Protein AF-A0A960T2I4-F1 (afdb_monomer_lite)

Sequence (96 aa):
MSDYQHKLTRTSMALDAWTLQAMKALSERLGTSKAEVIRRAVREMKERSDREDAAPKPLEALDWLQNGGGLVAEEAAEYRAAMTAERNAKKYWWES

Secondary structure (DSSP, 8-state):
-----PPP--------HHHHHHHHHHHHHHTS-HHHHHHHHHHHHHHHHHHHHHSPPHHHHHHHIIIIISPPHHHHHHHHHHHHHHHHHHHSTT--

Radius of gyration: 23.2 Å; chains: 1; bounding box: 59×30×50 Å

Structure (mmCIF, N/CA/C/O backbone):
data_AF-A0A960T2I4-F1
#
_entry.id   AF-A0A960T2I4-F1
#
loop_
_atom_site.group_PDB
_atom_site.id
_atom_site.type_symbol
_atom_site.label_atom_id
_atom_site.label_alt_id
_atom_site.label_comp_id
_atom_site.label_asym_id
_atom_site.label_entity_id
_atom_site.label_seq_id
_atom_site.pdbx_PDB_ins_code
_atom_site.Cartn_x
_atom_site.Cartn_y
_atom_site.Cartn_z
_atom_site.occupancy
_atom_site.B_iso_or_equiv
_atom_site.auth_seq_id
_atom_site.auth_comp_id
_atom_site.auth_asym_id
_atom_site.auth_atom_id
_atom_site.pdbx_PDB_model_num
ATOM 1 N N . MET A 1 1 ? 5.554 19.305 -3.363 1.00 38.16 1 MET A N 1
ATOM 2 C CA . MET A 1 1 ? 4.582 18.369 -2.757 1.00 38.16 1 MET A CA 1
ATOM 3 C C . MET A 1 1 ? 3.283 19.127 -2.611 1.00 38.16 1 MET A C 1
ATOM 5 O O . MET A 1 1 ? 3.285 20.130 -1.917 1.00 38.16 1 MET A O 1
ATOM 9 N N . SER A 1 2 ? 2.239 18.757 -3.354 1.00 43.31 2 SER A N 1
ATOM 10 C CA . SER A 1 2 ? 0.968 19.483 -3.282 1.00 43.31 2 SER A CA 1
ATOM 11 C C . SER A 1 2 ? 0.295 19.185 -1.941 1.00 43.31 2 SER A C 1
ATOM 13 O O . SER A 1 2 ? -0.151 18.057 -1.722 1.00 43.31 2 SER A O 1
ATOM 15 N N . ASP A 1 3 ? 0.269 20.172 -1.043 1.00 46.47 3 ASP A N 1
ATOM 16 C CA . ASP A 1 3 ? -0.475 20.145 0.221 1.00 46.47 3 ASP A CA 1
ATOM 17 C C . ASP A 1 3 ? -1.983 20.209 -0.065 1.00 46.47 3 ASP A C 1
ATOM 19 O O . ASP A 1 3 ? -2.658 21.218 0.137 1.00 46.47 3 ASP A O 1
ATOM 23 N N . TYR A 1 4 ? -2.547 19.104 -0.553 1.00 53.31 4 TYR A N 1
ATOM 24 C CA . TYR A 1 4 ? -3.990 18.903 -0.522 1.00 53.31 4 TYR A CA 1
ATOM 25 C C . TYR A 1 4 ? -4.393 18.578 0.915 1.00 53.31 4 TYR A C 1
ATOM 27 O O . TYR A 1 4 ? -4.450 17.421 1.338 1.00 53.31 4 TYR A O 1
ATOM 35 N N . GLN A 1 5 ? -4.654 19.624 1.697 1.00 60.88 5 GLN A N 1
ATOM 36 C CA . GLN A 1 5 ? -5.170 19.494 3.052 1.00 60.88 5 GLN A CA 1
ATOM 37 C C . GLN A 1 5 ? -6.638 19.047 2.990 1.00 60.88 5 GLN A C 1
ATOM 39 O O . GLN A 1 5 ? -7.575 19.842 3.035 1.00 60.88 5 GLN A O 1
ATOM 44 N N . HIS A 1 6 ? -6.851 17.741 2.829 1.00 72.56 6 HIS A N 1
ATOM 45 C CA . HIS A 1 6 ? -8.186 17.157 2.840 1.00 72.56 6 HIS A CA 1
ATOM 46 C C . HIS A 1 6 ? -8.811 17.309 4.232 1.00 72.56 6 HIS A C 1
ATOM 48 O O . HIS A 1 6 ? -8.240 16.887 5.242 1.00 72.56 6 HIS A O 1
ATOM 54 N N . LYS A 1 7 ? -10.014 17.893 4.292 1.00 87.12 7 LYS A N 1
ATOM 55 C CA . LYS A 1 7 ? -10.779 18.027 5.536 1.00 87.12 7 LYS A CA 1
ATOM 56 C C . LYS A 1 7 ? -11.103 16.641 6.099 1.00 87.12 7 LYS A C 1
ATOM 58 O O . LYS A 1 7 ? -11.781 15.842 5.454 1.00 87.12 7 LYS A O 1
ATOM 63 N N . LEU A 1 8 ? -10.650 16.369 7.323 1.00 85.50 8 LEU A N 1
ATOM 64 C CA . LEU A 1 8 ? -10.967 15.122 8.016 1.00 85.50 8 LEU A CA 1
ATOM 65 C C . LEU A 1 8 ? -12.463 15.077 8.349 1.00 85.50 8 LEU A C 1
ATOM 67 O O . LEU A 1 8 ? -12.978 15.941 9.058 1.00 85.50 8 LEU A O 1
ATOM 71 N N . THR A 1 9 ? -13.147 14.049 7.850 1.00 91.25 9 THR A N 1
ATOM 72 C CA . THR A 1 9 ? -14.551 13.765 8.172 1.00 91.25 9 THR A CA 1
ATOM 73 C C . THR A 1 9 ? -14.609 12.564 9.103 1.00 91.25 9 THR A C 1
ATOM 75 O O . THR A 1 9 ? -13.951 11.550 8.867 1.00 91.25 9 THR A O 1
ATOM 78 N N . ARG A 1 10 ? -15.369 12.684 10.195 1.00 92.19 10 ARG A N 1
ATOM 79 C CA . ARG A 1 10 ? -15.567 11.582 11.136 1.00 92.19 10 ARG A CA 1
ATOM 80 C C . ARG A 1 10 ? -16.539 10.575 10.526 1.00 92.19 10 ARG A C 1
ATOM 82 O O . ARG A 1 10 ? -17.679 10.924 10.245 1.00 92.19 10 ARG A O 1
ATOM 89 N N . THR A 1 11 ? -16.096 9.329 10.404 1.00 92.44 11 THR A N 1
ATOM 90 C CA . THR A 1 11 ? -16.875 8.232 9.819 1.00 92.44 11 THR A CA 1
ATOM 91 C C . THR A 1 11 ? -16.892 7.051 10.783 1.00 92.44 11 THR A C 1
ATOM 93 O O . THR A 1 11 ? -15.856 6.704 11.352 1.00 92.44 11 THR A O 1
ATOM 96 N N . SER A 1 12 ? -18.056 6.433 10.977 1.00 93.56 12 SER A N 1
ATOM 97 C CA . SER A 1 12 ? -18.201 5.162 11.695 1.00 93.56 12 SER A CA 1
ATOM 98 C C . SER A 1 12 ? -18.337 4.009 10.705 1.00 93.56 12 SER A C 1
ATOM 100 O O . SER A 1 12 ? -19.064 4.132 9.723 1.00 93.56 12 SER A O 1
ATOM 102 N N . MET A 1 13 ? -17.674 2.888 10.979 1.00 92.62 13 MET A N 1
ATOM 103 C CA . MET A 1 13 ? -17.736 1.669 10.169 1.00 92.62 13 MET A CA 1
ATOM 104 C C . MET A 1 13 ? -17.729 0.437 11.075 1.00 92.62 13 MET A C 1
ATOM 106 O O . MET A 1 13 ? -17.114 0.461 12.143 1.00 92.62 13 MET A O 1
ATOM 110 N N . ALA A 1 14 ? -18.403 -0.627 10.645 1.00 95.88 14 ALA A N 1
ATOM 111 C CA . ALA A 1 14 ? -18.305 -1.937 11.273 1.00 95.88 14 ALA A CA 1
ATOM 112 C C . ALA A 1 14 ? -17.130 -2.704 10.654 1.00 95.88 14 ALA A C 1
ATOM 114 O O . ALA A 1 14 ? -16.975 -2.711 9.435 1.00 95.88 14 ALA A O 1
ATOM 115 N N . LEU A 1 15 ? -16.308 -3.329 11.495 1.00 95.19 15 LEU A N 1
ATOM 116 C CA . LEU A 1 15 ? -15.160 -4.138 11.092 1.00 95.19 15 LEU A CA 1
ATOM 117 C C . LEU A 1 15 ? -15.244 -5.484 11.801 1.00 95.19 15 LEU A C 1
ATOM 119 O O . LEU A 1 15 ? -15.684 -5.554 12.951 1.00 95.19 15 LEU A O 1
ATOM 123 N N . ASP A 1 16 ? -14.811 -6.541 11.126 1.00 97.81 16 ASP A N 1
ATOM 124 C CA . ASP A 1 16 ? -14.713 -7.858 11.737 1.00 97.81 16 ASP A CA 1
ATOM 125 C C . ASP A 1 16 ? -13.599 -7.901 12.803 1.00 97.81 16 ASP A C 1
ATOM 127 O O . ASP A 1 16 ? -12.698 -7.053 12.865 1.00 97.81 16 ASP A O 1
ATOM 131 N N . ALA A 1 17 ? -13.672 -8.911 13.671 1.00 97.81 17 ALA A N 1
ATOM 132 C CA . ALA A 1 17 ? -12.753 -9.056 14.793 1.00 97.81 17 ALA A CA 1
ATOM 133 C C . ALA A 1 17 ? -11.292 -9.217 14.346 1.00 97.81 17 ALA A C 1
ATOM 135 O O . ALA A 1 17 ? -10.391 -8.696 15.009 1.00 97.81 17 ALA A O 1
ATOM 136 N N . TRP A 1 18 ? -11.053 -9.900 13.224 1.00 98.19 18 TRP A N 1
ATOM 137 C CA . 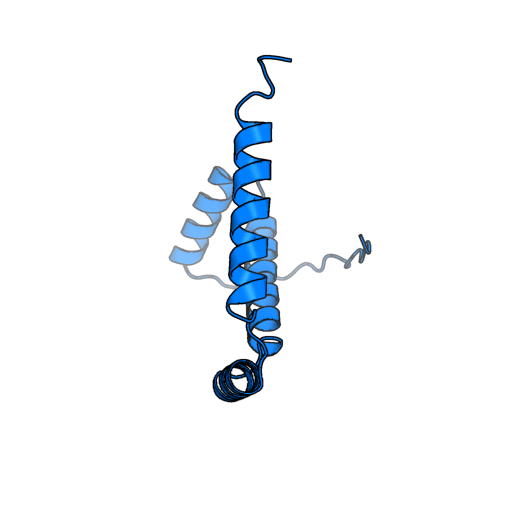TRP A 1 18 ? -9.707 -10.105 12.707 1.00 98.19 18 TRP A CA 1
ATOM 138 C C . TRP A 1 18 ? -9.115 -8.787 12.202 1.00 98.19 18 TRP A C 1
ATOM 140 O O . TRP A 1 18 ? -8.003 -8.429 12.592 1.00 98.19 18 TRP A O 1
ATOM 150 N N . THR A 1 19 ? -9.883 -7.994 11.452 1.00 97.00 19 THR A N 1
ATOM 151 C CA . THR A 1 19 ? -9.447 -6.673 10.978 1.00 97.00 19 THR A CA 1
ATOM 152 C C . THR A 1 19 ? -9.095 -5.745 12.143 1.00 97.00 19 THR A C 1
ATOM 154 O O . THR A 1 19 ? -8.062 -5.070 12.117 1.00 97.00 19 THR A O 1
ATOM 157 N N . LEU A 1 20 ? -9.886 -5.751 13.221 1.00 96.69 20 LEU A N 1
ATOM 158 C CA . LEU A 1 20 ? -9.582 -4.969 14.426 1.00 96.69 20 LEU A CA 1
ATOM 159 C C . LEU A 1 20 ? -8.271 -5.399 15.104 1.00 96.69 20 LEU A C 1
ATOM 161 O O . LEU A 1 20 ? -7.521 -4.538 15.582 1.00 96.69 20 LEU A O 1
ATOM 165 N N . GLN A 1 21 ? -7.982 -6.704 15.144 1.00 97.94 21 GLN A N 1
ATOM 166 C CA . GLN A 1 21 ? -6.729 -7.240 15.686 1.00 97.94 21 GLN A CA 1
ATOM 167 C C . GLN A 1 21 ? -5.531 -6.884 14.800 1.00 97.94 21 GLN A C 1
ATOM 169 O O . GLN A 1 21 ? -4.529 -6.376 15.308 1.00 97.94 21 GLN A O 1
ATOM 174 N N . ALA A 1 22 ? -5.653 -7.060 13.483 1.00 97.81 22 ALA A N 1
ATOM 175 C CA . ALA A 1 22 ? -4.614 -6.700 12.523 1.00 97.81 22 ALA A CA 1
ATOM 176 C C . ALA A 1 22 ? -4.276 -5.203 12.599 1.00 97.81 22 ALA A C 1
ATOM 178 O O . ALA A 1 22 ? -3.107 -4.821 12.683 1.00 97.81 22 ALA A O 1
ATOM 179 N N . MET A 1 23 ? -5.295 -4.339 12.671 1.00 96.94 23 MET A N 1
ATOM 180 C CA . MET A 1 23 ? -5.098 -2.900 12.843 1.00 96.94 23 MET A CA 1
ATOM 181 C C . MET A 1 23 ? -4.401 -2.548 14.157 1.00 96.94 23 MET A C 1
ATOM 183 O O . MET A 1 23 ? -3.590 -1.623 14.178 1.00 96.94 23 MET A O 1
ATOM 187 N N . LYS A 1 24 ? -4.708 -3.254 15.254 1.00 97.62 24 LYS A N 1
ATOM 188 C CA . LYS A 1 24 ? -4.027 -3.058 16.542 1.00 97.62 24 LYS A CA 1
ATOM 189 C C . LYS A 1 24 ? -2.540 -3.409 16.428 1.00 97.62 24 LYS A C 1
ATOM 191 O O . LYS A 1 24 ? -1.711 -2.563 16.745 1.00 97.62 24 LYS A O 1
ATOM 196 N N . ALA A 1 25 ? -2.215 -4.585 15.893 1.00 98.12 25 ALA A N 1
ATOM 197 C CA . ALA A 1 25 ? -0.830 -5.022 15.721 1.00 98.12 25 ALA A CA 1
ATOM 198 C C . ALA A 1 25 ? -0.025 -4.072 14.812 1.00 98.12 25 ALA A C 1
ATOM 200 O O . ALA A 1 25 ? 1.114 -3.720 15.116 1.00 98.12 25 ALA A O 1
ATOM 201 N N . LEU A 1 26 ? -0.621 -3.605 13.709 1.00 97.81 26 LEU A N 1
ATOM 202 C CA . LEU A 1 26 ? 0.019 -2.645 12.804 1.00 97.81 26 LEU A CA 1
ATOM 203 C C . LEU A 1 26 ? 0.207 -1.264 13.446 1.00 97.81 26 LEU A C 1
ATOM 205 O O . LEU A 1 26 ? 1.250 -0.643 13.255 1.00 97.81 26 LEU A O 1
ATOM 209 N N . SER A 1 27 ? -0.784 -0.793 14.205 1.00 98.00 27 SER A N 1
ATOM 210 C CA . SER A 1 27 ? -0.734 0.472 14.948 1.00 98.00 27 SER A CA 1
ATOM 211 C C . SER A 1 27 ? 0.407 0.475 15.970 1.00 98.00 27 SER A C 1
ATOM 213 O O . SER A 1 27 ? 1.190 1.423 15.991 1.00 98.00 27 SER A O 1
ATOM 215 N N . GLU A 1 28 ? 0.547 -0.607 16.740 1.00 98.06 28 GLU A N 1
ATOM 216 C CA . GLU A 1 28 ? 1.628 -0.803 17.715 1.00 98.06 28 GLU A CA 1
ATOM 217 C C . GLU A 1 28 ? 2.995 -0.887 17.030 1.00 98.06 28 GLU A C 1
ATOM 219 O O . GLU A 1 28 ? 3.910 -0.149 17.389 1.00 98.06 28 GLU A O 1
ATOM 224 N N . ARG A 1 29 ? 3.122 -1.712 15.981 1.00 97.56 29 ARG A N 1
ATOM 225 C CA . ARG A 1 29 ? 4.382 -1.887 15.240 1.00 97.56 29 ARG A CA 1
ATOM 226 C C . ARG A 1 29 ? 4.890 -0.594 14.603 1.00 97.56 29 ARG A C 1
ATOM 228 O O . ARG A 1 29 ? 6.094 -0.385 14.523 1.00 97.56 29 ARG A O 1
ATOM 235 N N . LEU A 1 30 ? 3.984 0.240 14.094 1.00 95.38 30 LEU A N 1
ATOM 236 C CA . LEU A 1 30 ? 4.335 1.479 13.396 1.00 95.38 30 LEU A CA 1
ATOM 237 C C . LEU A 1 30 ? 4.377 2.701 14.324 1.00 95.38 30 LEU A C 1
ATOM 239 O O . LEU A 1 30 ? 4.774 3.769 13.867 1.00 95.38 30 LEU A O 1
ATOM 243 N N . GLY A 1 31 ? 3.931 2.581 15.579 1.00 97.06 31 GLY A N 1
ATOM 244 C CA . GLY A 1 31 ? 3.812 3.717 16.497 1.00 97.06 31 GLY A CA 1
ATOM 245 C C . GLY A 1 31 ? 2.816 4.782 16.019 1.00 97.06 31 GLY A C 1
ATOM 246 O O . GLY A 1 31 ? 3.043 5.974 16.202 1.00 97.06 31 GLY A O 1
ATOM 247 N N . THR A 1 32 ? 1.725 4.378 15.358 1.00 96.62 32 THR A N 1
ATOM 248 C CA . THR A 1 32 ? 0.730 5.305 14.779 1.00 96.62 32 THR A CA 1
ATOM 249 C C . THR A 1 32 ? -0.690 4.945 15.200 1.00 96.62 32 THR A C 1
ATOM 251 O O . THR A 1 32 ? -0.936 3.862 15.719 1.00 96.62 32 THR A O 1
ATOM 254 N N . SER A 1 33 ? -1.660 5.834 14.971 1.00 96.19 33 SER A N 1
ATOM 255 C CA . SER A 1 33 ? -3.071 5.544 15.268 1.00 96.19 33 SER A CA 1
ATOM 256 C C . SER A 1 33 ? -3.689 4.521 14.302 1.00 96.19 33 SER A C 1
ATOM 258 O O . SER A 1 33 ? -3.344 4.468 13.124 1.00 96.19 33 SER A O 1
ATOM 260 N N . LYS A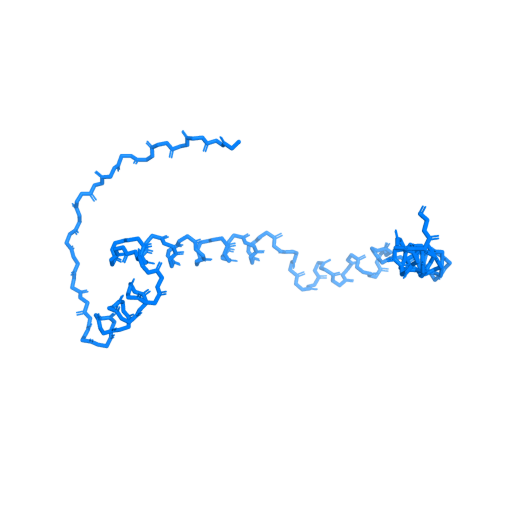 1 34 ? -4.711 3.785 14.753 1.00 95.12 34 LYS A N 1
ATOM 261 C CA . LYS A 1 34 ? -5.541 2.912 13.898 1.00 95.12 34 LYS A CA 1
ATOM 262 C C . LYS A 1 34 ? -6.115 3.626 12.663 1.00 95.12 34 LYS A C 1
ATOM 264 O O . LYS A 1 34 ? -6.174 3.044 11.585 1.00 95.12 34 LYS A O 1
ATOM 269 N N . ALA A 1 35 ? -6.509 4.893 12.803 1.00 94.31 35 ALA A N 1
ATOM 270 C CA . ALA A 1 35 ? -6.997 5.697 11.682 1.00 94.31 35 ALA A CA 1
ATOM 271 C C . ALA A 1 35 ? -5.891 5.988 10.653 1.00 94.31 35 ALA A C 1
ATOM 273 O O . ALA A 1 35 ? -6.160 6.031 9.456 1.00 94.31 35 ALA A O 1
ATOM 274 N N . GLU A 1 36 ? -4.647 6.158 11.105 1.00 95.12 36 GLU A N 1
ATOM 275 C CA . GLU A 1 36 ? -3.491 6.321 10.221 1.00 95.12 36 GLU A CA 1
ATOM 276 C C . GLU A 1 36 ? -3.155 5.025 9.482 1.00 95.12 36 GLU A C 1
ATOM 278 O O . GLU A 1 36 ? -2.881 5.066 8.285 1.00 95.12 36 GLU A O 1
ATOM 283 N N . VAL A 1 37 ? -3.267 3.872 10.150 1.00 96.50 37 VAL A N 1
ATOM 284 C CA . VAL A 1 37 ? -3.137 2.559 9.498 1.00 96.50 37 VAL A CA 1
ATOM 285 C C . VAL A 1 37 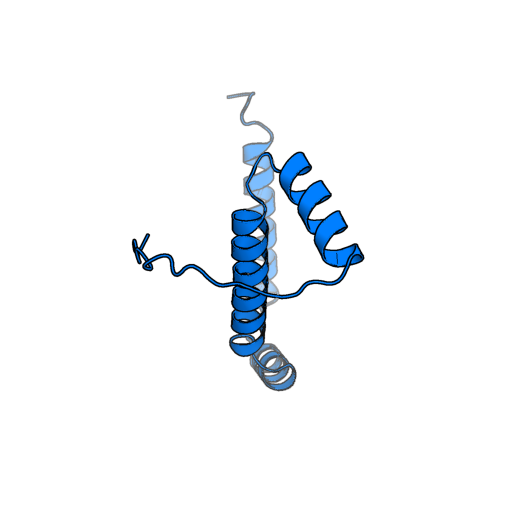? -4.140 2.426 8.347 1.00 96.50 37 VAL A C 1
ATOM 287 O O . VAL A 1 37 ? -3.739 2.069 7.241 1.00 96.50 37 VAL A O 1
ATOM 290 N N . ILE A 1 38 ? -5.413 2.786 8.567 1.00 95.12 38 ILE A N 1
ATOM 291 C CA . ILE A 1 38 ? -6.435 2.783 7.504 1.00 95.12 38 ILE A CA 1
ATOM 292 C C . ILE A 1 38 ? -6.047 3.735 6.370 1.00 95.12 38 ILE A C 1
ATOM 294 O O . ILE A 1 38 ? -6.078 3.337 5.209 1.00 95.12 38 ILE A O 1
ATOM 298 N N . ARG A 1 39 ? -5.656 4.980 6.678 1.00 93.25 39 ARG A N 1
ATOM 299 C CA . ARG A 1 39 ? -5.276 5.961 5.646 1.00 93.25 39 ARG A CA 1
ATOM 300 C C . ARG A 1 39 ? -4.130 5.463 4.772 1.00 93.25 39 ARG A C 1
ATOM 302 O O . ARG A 1 39 ? -4.204 5.599 3.555 1.00 93.25 39 ARG A O 1
ATOM 309 N N . ARG A 1 40 ? -3.099 4.867 5.376 1.00 94.88 40 ARG A N 1
ATOM 310 C CA . ARG A 1 40 ? -1.963 4.290 4.645 1.00 94.88 40 ARG A CA 1
ATOM 311 C C . ARG A 1 40 ? -2.381 3.097 3.795 1.00 94.88 40 ARG A C 1
ATOM 313 O O . ARG A 1 40 ? -1.979 3.028 2.643 1.00 94.88 40 ARG A O 1
ATOM 320 N N . ALA A 1 41 ? -3.215 2.203 4.325 1.00 95.38 41 ALA A N 1
ATOM 321 C CA . ALA A 1 41 ? -3.703 1.044 3.582 1.00 95.38 41 ALA A CA 1
ATOM 322 C C . ALA A 1 41 ? -4.557 1.447 2.368 1.00 95.38 41 ALA A C 1
ATOM 324 O O . ALA A 1 41 ? -4.359 0.921 1.275 1.00 95.38 41 ALA A O 1
ATOM 325 N N . VAL A 1 42 ? -5.470 2.408 2.544 1.00 94.81 42 VAL A N 1
ATOM 326 C CA . VAL A 1 42 ? -6.301 2.943 1.453 1.00 94.81 42 VAL A CA 1
ATOM 327 C C . VAL A 1 42 ? -5.437 3.644 0.409 1.00 94.81 42 VAL A C 1
ATOM 329 O O . VAL A 1 42 ? -5.638 3.430 -0.783 1.00 94.81 42 VAL A O 1
ATOM 332 N N . ARG A 1 43 ? -4.456 4.445 0.844 1.00 94.94 43 ARG A N 1
ATOM 333 C CA . ARG A 1 43 ? -3.516 5.112 -0.062 1.00 94.94 43 ARG A CA 1
ATOM 334 C C . ARG A 1 43 ? -2.719 4.104 -0.884 1.00 94.94 43 ARG A C 1
ATOM 336 O O . ARG A 1 43 ? -2.751 4.192 -2.100 1.00 94.94 43 ARG A O 1
ATOM 343 N N . GLU A 1 44 ? -2.092 3.125 -0.237 1.00 95.88 44 GLU A N 1
ATOM 344 C CA . GLU A 1 44 ? -1.319 2.078 -0.916 1.00 95.88 44 GLU A CA 1
ATOM 345 C C . GLU A 1 44 ? -2.180 1.311 -1.926 1.00 95.88 44 GLU A C 1
ATOM 347 O O . GLU A 1 44 ? -1.760 1.060 -3.051 1.00 95.88 44 GLU A O 1
ATOM 352 N N . MET A 1 45 ? -3.414 0.960 -1.549 1.00 96.38 45 MET A N 1
ATOM 353 C CA . MET A 1 45 ? -4.334 0.263 -2.446 1.00 96.38 45 MET A CA 1
ATOM 354 C C . MET A 1 45 ? -4.710 1.121 -3.661 1.00 96.38 45 MET A C 1
ATOM 356 O O . MET A 1 45 ? -4.724 0.603 -4.775 1.00 96.38 45 MET A O 1
ATOM 360 N N . LYS A 1 46 ? -4.971 2.420 -3.464 1.00 95.50 46 LYS A N 1
ATOM 361 C CA . LYS A 1 46 ? -5.279 3.353 -4.554 1.00 95.50 46 LYS A CA 1
ATOM 362 C C . LYS A 1 46 ? -4.076 3.574 -5.465 1.00 95.50 46 LYS A C 1
ATOM 364 O O . LYS A 1 46 ? -4.217 3.459 -6.671 1.00 95.50 46 LYS A O 1
ATOM 369 N N . GLU A 1 47 ? -2.900 3.826 -4.899 1.00 93.94 47 GLU A N 1
ATOM 370 C CA . GLU A 1 47 ? -1.658 4.014 -5.658 1.00 93.94 47 GLU A CA 1
ATOM 371 C C . GLU A 1 47 ? -1.256 2.747 -6.419 1.00 93.94 47 GLU A C 1
ATOM 373 O O . GLU A 1 47 ? -0.685 2.820 -7.504 1.00 93.94 47 GLU A O 1
ATOM 378 N N . ARG A 1 48 ? -1.544 1.561 -5.876 1.00 94.44 48 ARG A N 1
ATOM 379 C CA . ARG A 1 48 ? -1.377 0.303 -6.606 1.00 94.44 48 ARG A CA 1
ATOM 380 C C . ARG A 1 48 ? -2.366 0.187 -7.766 1.00 94.44 48 ARG A C 1
ATOM 382 O O . ARG A 1 48 ? -1.917 -0.086 -8.870 1.00 94.44 48 ARG A O 1
ATOM 389 N N . SER A 1 49 ? -3.651 0.457 -7.538 1.00 94.06 49 SER A N 1
ATOM 390 C CA . SER A 1 49 ? -4.666 0.466 -8.604 1.00 94.06 49 SER A CA 1
ATOM 391 C C . SER A 1 49 ? -4.305 1.452 -9.715 1.00 94.06 49 SER A C 1
ATOM 393 O O . SER A 1 49 ? -4.321 1.089 -10.878 1.00 94.06 49 SER A O 1
ATOM 395 N N . ASP A 1 50 ? -3.889 2.671 -9.362 1.00 93.50 50 ASP A N 1
ATOM 396 C CA . ASP A 1 50 ? -3.503 3.694 -10.339 1.00 93.50 50 ASP A CA 1
ATOM 397 C C . ASP A 1 50 ? -2.282 3.276 -11.157 1.00 93.50 50 ASP A C 1
ATOM 399 O O . ASP A 1 50 ? -2.209 3.559 -12.349 1.00 93.50 50 ASP A O 1
ATOM 403 N N . ARG A 1 51 ? -1.319 2.588 -10.530 1.00 90.19 51 ARG A N 1
ATOM 404 C CA . ARG A 1 51 ? -0.175 2.009 -11.245 1.00 90.19 51 ARG A CA 1
ATOM 405 C C . ARG A 1 51 ? -0.594 0.888 -12.186 1.00 90.19 51 ARG A C 1
ATOM 407 O O . ARG A 1 51 ? -0.020 0.791 -13.260 1.00 90.19 51 ARG A O 1
ATOM 414 N N . GLU A 1 52 ? -1.540 0.047 -11.783 1.00 89.00 52 GLU A N 1
ATOM 415 C CA . GLU A 1 52 ? -2.072 -1.034 -12.619 1.00 89.00 52 GLU A CA 1
ATOM 416 C C . GLU A 1 52 ? -2.866 -0.478 -13.810 1.00 89.00 52 GLU A C 1
ATOM 418 O O . GLU A 1 52 ? -2.680 -0.946 -14.928 1.00 89.00 52 GLU A O 1
ATOM 423 N N . ASP A 1 53 ? -3.668 0.566 -13.595 1.00 88.94 53 ASP A N 1
ATOM 424 C CA . ASP A 1 53 ? -4.447 1.234 -14.643 1.00 88.94 53 ASP A CA 1
ATOM 425 C C . ASP A 1 53 ? -3.563 2.031 -15.615 1.00 88.94 53 ASP A C 1
ATOM 427 O O . ASP A 1 53 ? -3.841 2.088 -16.813 1.00 88.94 53 ASP A O 1
ATOM 431 N N . ALA A 1 54 ? -2.495 2.658 -15.111 1.00 86.69 54 ALA A N 1
ATOM 432 C CA . ALA A 1 54 ? -1.526 3.386 -15.928 1.00 86.69 54 ALA A CA 1
ATOM 433 C C . ALA A 1 54 ? -0.499 2.467 -16.609 1.00 86.69 54 ALA A C 1
ATOM 435 O O . ALA A 1 54 ? 0.220 2.917 -17.505 1.00 86.69 54 ALA A O 1
ATOM 436 N N . ALA A 1 55 ? -0.382 1.208 -16.177 1.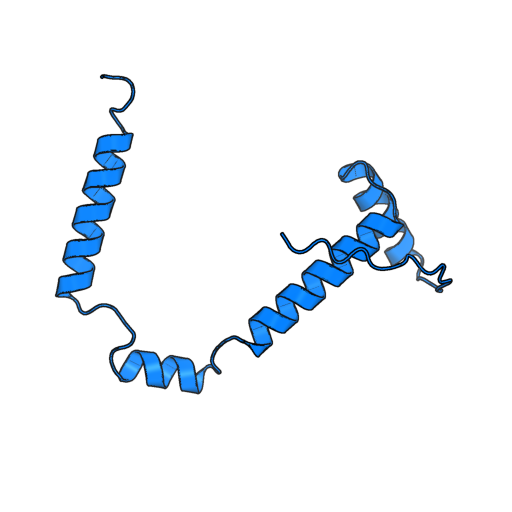00 82.12 55 ALA A N 1
ATOM 437 C CA . ALA A 1 55 ? 0.518 0.262 -16.810 1.00 82.12 55 ALA A CA 1
ATOM 438 C C . ALA A 1 55 ? 0.016 -0.055 -18.229 1.00 82.12 55 ALA A C 1
ATOM 440 O O . ALA A 1 55 ? -1.183 -0.272 -18.426 1.00 82.12 55 ALA A O 1
ATOM 441 N N . PRO A 1 56 ? 0.916 -0.122 -19.228 1.00 82.31 56 PRO A N 1
ATOM 442 C CA . PRO A 1 56 ? 0.531 -0.582 -20.553 1.00 82.31 56 PRO A CA 1
ATOM 443 C C . PRO A 1 56 ? -0.055 -1.987 -20.441 1.00 82.31 56 PRO A C 1
ATOM 445 O O . PRO A 1 56 ? 0.467 -2.837 -19.706 1.00 82.31 56 PRO A O 1
ATOM 448 N N . LYS A 1 57 ? -1.137 -2.253 -21.179 1.00 86.12 57 LYS A N 1
ATOM 449 C CA . LYS A 1 57 ? -1.711 -3.601 -21.192 1.00 86.12 57 LYS A CA 1
ATOM 450 C C . LYS A 1 57 ? -0.648 -4.590 -21.668 1.00 86.12 57 LYS A C 1
ATOM 452 O O . LYS A 1 57 ? 0.178 -4.223 -22.501 1.00 86.12 57 LYS A O 1
ATOM 457 N N . PRO A 1 58 ? -0.681 -5.863 -21.238 1.00 85.69 58 PRO A N 1
ATOM 458 C CA . PRO A 1 58 ? 0.353 -6.828 -21.610 1.00 85.69 58 PRO A CA 1
ATOM 459 C C . PRO A 1 58 ? 0.627 -6.909 -23.121 1.00 85.69 58 PRO A C 1
ATOM 461 O O . PRO A 1 58 ? 1.777 -7.023 -23.528 1.00 85.69 58 PRO A O 1
ATOM 464 N N . LEU A 1 59 ? -0.412 -6.792 -23.955 1.00 85.19 59 LEU A N 1
ATOM 465 C CA . LEU A 1 59 ? -0.265 -6.770 -25.414 1.00 85.19 59 LEU A CA 1
ATOM 466 C C . LEU A 1 59 ? 0.372 -5.476 -25.937 1.00 85.19 59 LEU A C 1
ATOM 468 O O . LEU A 1 59 ? 1.206 -5.543 -26.827 1.00 85.19 59 LEU A O 1
ATOM 472 N N . GLU A 1 60 ? 0.027 -4.320 -25.371 1.00 85.56 60 GLU A N 1
ATOM 473 C CA . GLU A 1 60 ? 0.625 -3.025 -25.730 1.00 85.56 60 GLU A CA 1
ATOM 474 C C . GLU A 1 60 ? 2.095 -2.961 -25.293 1.00 85.56 60 GLU A C 1
ATOM 476 O O . GLU A 1 60 ? 2.943 -2.456 -26.019 1.00 85.56 60 GLU A O 1
ATOM 481 N N . ALA A 1 61 ? 2.420 -3.533 -24.131 1.00 84.00 61 ALA A N 1
ATOM 482 C CA . ALA A 1 61 ? 3.793 -3.664 -23.656 1.00 84.00 61 ALA A CA 1
ATOM 483 C C . ALA A 1 61 ? 4.624 -4.595 -24.557 1.00 84.00 61 ALA A C 1
ATOM 485 O O . ALA A 1 61 ? 5.792 -4.313 -24.824 1.00 84.00 61 ALA A O 1
ATOM 486 N N . LEU A 1 62 ? 4.029 -5.694 -25.038 1.00 82.94 62 LEU A N 1
ATOM 487 C CA . LEU A 1 62 ? 4.666 -6.604 -25.992 1.00 82.94 62 LEU A CA 1
ATOM 488 C C . LEU A 1 62 ? 4.868 -5.951 -27.359 1.00 82.94 62 LEU A C 1
ATOM 490 O O . LEU A 1 62 ? 5.951 -6.081 -27.920 1.00 82.94 62 LEU A O 1
ATOM 494 N N . ASP A 1 63 ? 3.868 -5.235 -27.866 1.00 86.44 63 ASP A N 1
ATOM 495 C CA . ASP A 1 63 ? 3.973 -4.482 -29.117 1.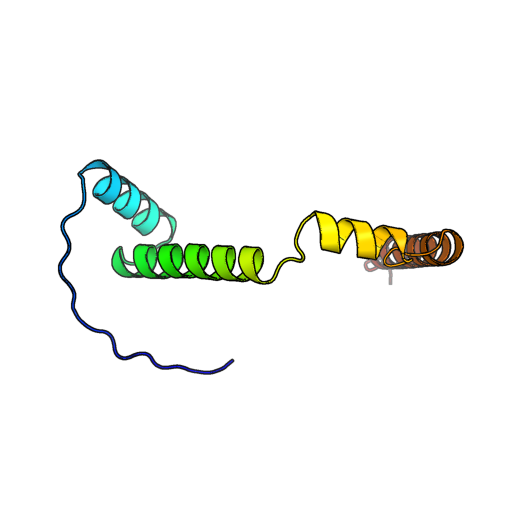00 86.44 63 ASP A CA 1
ATOM 496 C C . ASP A 1 63 ? 5.062 -3.403 -29.015 1.00 86.44 63 ASP A C 1
ATOM 498 O O . ASP A 1 63 ? 5.936 -3.309 -29.873 1.00 86.44 63 ASP A O 1
ATOM 502 N N . TRP A 1 64 ? 5.112 -2.668 -27.900 1.00 84.19 64 TRP A N 1
ATOM 503 C CA . TRP A 1 64 ? 6.185 -1.713 -27.626 1.00 84.19 64 TRP A CA 1
ATOM 504 C C . TRP A 1 64 ? 7.570 -2.376 -27.607 1.00 84.19 64 TRP A C 1
ATOM 506 O O . TRP A 1 64 ? 8.495 -1.880 -28.247 1.00 84.19 64 TRP A O 1
ATOM 516 N N . LEU A 1 65 ? 7.724 -3.523 -26.934 1.00 82.06 65 LEU A N 1
ATOM 517 C CA . LEU A 1 65 ? 8.984 -4.278 -26.926 1.00 82.06 65 LEU A CA 1
ATOM 518 C C . LEU A 1 65 ? 9.387 -4.752 -28.329 1.00 82.06 65 LEU A C 1
ATOM 520 O O . LEU A 1 65 ? 10.562 -4.672 -28.684 1.00 82.06 65 LEU A O 1
ATOM 524 N N . GLN A 1 66 ? 8.428 -5.234 -29.122 1.00 82.81 66 GLN A N 1
ATOM 525 C CA . GLN A 1 66 ? 8.664 -5.711 -30.488 1.00 82.81 66 GLN A CA 1
ATOM 526 C C . GLN A 1 66 ? 9.041 -4.575 -31.442 1.00 82.81 66 GLN A C 1
ATOM 528 O O . GLN A 1 66 ? 9.884 -4.770 -32.315 1.00 82.81 66 GLN A O 1
ATOM 533 N N . ASN A 1 67 ? 8.489 -3.380 -31.232 1.00 82.62 67 ASN A N 1
ATOM 534 C CA . ASN A 1 67 ? 8.753 -2.188 -32.037 1.00 82.62 67 ASN A CA 1
ATOM 535 C C . ASN A 1 67 ? 9.986 -1.387 -31.570 1.00 82.62 67 ASN A C 1
ATOM 537 O O . ASN A 1 67 ? 10.139 -0.221 -31.931 1.00 82.62 67 ASN A O 1
ATOM 541 N N . GLY A 1 68 ? 10.882 -2.000 -30.788 1.00 77.50 68 GLY A N 1
ATOM 542 C CA . GLY A 1 68 ? 12.150 -1.381 -30.388 1.00 77.50 68 GLY A CA 1
ATOM 543 C C . GLY A 1 68 ? 12.089 -0.571 -29.093 1.00 77.50 68 GLY A C 1
ATOM 544 O O . GLY A 1 68 ? 12.923 0.298 -28.875 1.00 77.50 68 GLY A O 1
ATOM 545 N N . GLY A 1 69 ? 11.125 -0.848 -28.213 1.00 77.69 69 GLY A N 1
ATOM 546 C CA . GLY A 1 69 ? 11.062 -0.250 -26.878 1.00 77.69 69 GLY A CA 1
ATOM 547 C C . GLY A 1 69 ? 12.216 -0.652 -25.949 1.00 77.69 69 GLY A C 1
ATOM 548 O O . GLY A 1 69 ? 12.511 0.035 -24.973 1.00 77.69 69 GLY A O 1
ATOM 549 N N . GLY A 1 70 ? 12.892 -1.765 -26.240 1.00 77.38 70 GLY A N 1
ATOM 550 C CA . GLY A 1 70 ? 14.090 -2.185 -25.514 1.00 77.38 70 GLY A CA 1
ATOM 551 C C . GLY A 1 70 ? 15.363 -1.473 -25.981 1.00 77.38 70 GLY A C 1
ATOM 552 O O . GLY A 1 70 ? 15.440 -1.000 -27.108 1.00 77.38 70 GLY A O 1
ATOM 553 N N . LEU A 1 71 ? 16.393 -1.472 -25.127 1.00 77.00 71 LEU A N 1
ATOM 554 C CA . LEU A 1 71 ? 17.750 -1.082 -25.528 1.00 77.00 71 LEU A CA 1
ATOM 555 C C . LEU A 1 71 ? 18.277 -2.045 -26.595 1.00 77.00 71 LEU A C 1
ATOM 557 O O . LEU A 1 71 ? 18.199 -3.269 -26.428 1.00 77.00 71 LEU A O 1
ATOM 561 N N . VAL A 1 72 ? 18.873 -1.500 -27.652 1.00 80.81 72 VAL A N 1
ATOM 562 C CA . VAL A 1 72 ? 19.581 -2.300 -28.655 1.00 80.81 72 VAL A CA 1
ATOM 563 C C . VAL A 1 72 ? 20.821 -2.932 -28.003 1.00 80.81 72 VAL A C 1
ATOM 565 O O . VAL A 1 72 ? 21.345 -2.434 -27.006 1.00 80.81 72 VAL A O 1
ATOM 568 N N . ALA A 1 73 ? 21.298 -4.067 -28.525 1.00 77.81 73 ALA A N 1
ATOM 569 C CA . ALA A 1 73 ? 22.399 -4.830 -27.923 1.00 77.81 73 ALA A CA 1
ATOM 570 C C . ALA A 1 73 ? 23.664 -3.988 -27.650 1.00 77.81 73 ALA A C 1
ATOM 572 O O . ALA A 1 73 ? 24.348 -4.218 -26.648 1.00 77.81 73 ALA A O 1
ATOM 573 N N . GLU A 1 74 ? 23.938 -3.013 -28.517 1.00 79.62 74 GLU A N 1
ATOM 574 C CA . GLU A 1 74 ? 25.045 -2.060 -28.403 1.00 79.62 74 GLU A CA 1
ATOM 575 C C . GLU A 1 74 ? 24.825 -1.087 -27.235 1.00 79.62 74 GLU A C 1
ATOM 577 O O . GLU A 1 74 ? 25.641 -1.039 -26.315 1.00 79.62 74 GLU A O 1
ATOM 582 N N . GLU A 1 75 ? 23.665 -0.430 -27.177 1.00 81.81 75 GLU A N 1
ATOM 583 C CA . GLU A 1 75 ? 23.285 0.477 -26.084 1.00 81.81 75 GLU A CA 1
ATOM 584 C C . GLU A 1 75 ? 23.251 -0.248 -24.726 1.00 81.81 75 GLU A C 1
ATOM 586 O O . GLU A 1 75 ? 23.668 0.280 -23.693 1.00 81.81 75 GLU A O 1
ATOM 591 N N . ALA A 1 76 ? 22.815 -1.511 -24.712 1.00 81.25 76 ALA A N 1
ATOM 592 C CA . ALA A 1 76 ? 22.836 -2.348 -23.519 1.00 81.25 76 ALA A CA 1
ATOM 593 C C . ALA A 1 76 ? 24.268 -2.687 -23.064 1.00 81.25 76 ALA A C 1
ATOM 595 O O . ALA A 1 76 ? 24.524 -2.822 -21.863 1.00 81.25 76 ALA A O 1
ATOM 596 N N . ALA A 1 77 ? 25.214 -2.860 -23.993 1.00 85.12 77 ALA A N 1
ATOM 597 C CA . ALA A 1 77 ? 26.620 -3.085 -23.666 1.00 85.12 77 ALA A CA 1
ATOM 598 C C . ALA A 1 77 ? 27.263 -1.827 -23.070 1.00 85.12 77 ALA A C 1
ATOM 600 O O . ALA A 1 77 ? 27.925 -1.925 -22.032 1.00 85.12 77 ALA A O 1
ATOM 601 N N . GLU A 1 78 ? 26.991 -0.662 -23.655 1.00 87.69 78 GLU A N 1
ATOM 602 C CA . GLU A 1 78 ? 27.446 0.635 -23.147 1.00 87.69 78 GLU A CA 1
ATOM 603 C C . GLU A 1 78 ? 26.891 0.925 -21.749 1.00 87.69 78 GLU A C 1
ATOM 605 O O . GLU A 1 78 ? 27.650 1.236 -20.828 1.00 87.69 78 GLU A O 1
ATOM 610 N N . TYR A 1 79 ? 25.588 0.714 -21.542 1.00 84.62 79 TYR A N 1
ATOM 611 C CA . TYR A 1 79 ? 24.956 0.888 -20.235 1.00 84.62 79 TYR A CA 1
ATOM 612 C C . TYR A 1 79 ? 25.584 -0.016 -19.159 1.00 84.62 79 TYR A C 1
ATOM 614 O O . TYR A 1 79 ? 25.880 0.429 -18.046 1.00 84.62 79 TYR A O 1
ATOM 622 N N . ARG A 1 80 ? 25.850 -1.291 -19.484 1.00 88.31 80 ARG A N 1
ATOM 623 C CA . ARG A 1 80 ? 26.515 -2.230 -18.560 1.00 88.31 80 ARG A CA 1
ATOM 624 C C . ARG A 1 80 ? 27.940 -1.798 -18.218 1.00 88.31 80 ARG A C 1
ATOM 626 O O . ARG A 1 80 ? 28.340 -1.913 -17.054 1.00 88.31 80 ARG A O 1
ATOM 633 N N . ALA A 1 81 ? 28.698 -1.314 -19.201 1.00 90.06 81 ALA A N 1
ATOM 634 C CA . ALA A 1 81 ? 30.051 -0.811 -18.985 1.00 90.06 81 ALA A CA 1
ATOM 635 C C . ALA A 1 81 ? 30.041 0.418 -18.060 1.00 90.06 81 ALA A C 1
ATOM 637 O O . ALA A 1 81 ? 30.771 0.438 -17.066 1.00 90.06 81 ALA A O 1
ATOM 638 N N . ALA A 1 82 ? 29.142 1.377 -18.308 1.00 87.88 82 ALA A N 1
ATOM 639 C CA . ALA A 1 82 ? 28.974 2.575 -17.486 1.00 87.88 82 ALA A CA 1
ATOM 640 C C . ALA A 1 82 ? 28.585 2.247 -16.031 1.00 87.88 82 ALA A C 1
ATOM 642 O O . ALA A 1 82 ? 29.228 2.721 -15.094 1.00 87.88 82 ALA A O 1
ATOM 643 N N . MET A 1 83 ? 27.604 1.362 -15.824 1.00 87.12 83 MET A N 1
ATOM 644 C CA . MET A 1 83 ? 27.183 0.918 -14.485 1.00 87.12 83 MET A CA 1
ATOM 645 C C . MET A 1 83 ? 28.299 0.204 -13.713 1.00 87.12 83 MET A C 1
ATOM 647 O O . MET A 1 83 ? 28.406 0.326 -12.490 1.00 87.12 83 MET A O 1
ATOM 651 N N . THR A 1 84 ? 29.129 -0.572 -14.411 1.00 87.06 84 THR A N 1
ATOM 652 C CA . THR A 1 84 ? 30.271 -1.264 -13.798 1.00 87.06 84 THR A CA 1
ATOM 653 C C . THR A 1 84 ? 31.349 -0.265 -13.385 1.00 87.06 84 THR A C 1
ATOM 655 O O . THR A 1 84 ? 31.868 -0.356 -12.272 1.00 87.06 84 THR A O 1
ATOM 658 N N . ALA A 1 85 ? 31.637 0.725 -14.233 1.00 86.25 85 ALA A N 1
ATOM 659 C CA . ALA A 1 85 ? 32.560 1.809 -13.916 1.00 86.25 85 ALA A CA 1
ATOM 660 C C . ALA A 1 85 ? 32.084 2.628 -12.703 1.00 86.25 85 ALA A C 1
ATOM 662 O O . ALA A 1 85 ? 32.863 2.856 -11.780 1.00 86.25 85 ALA A O 1
ATOM 663 N N . GLU A 1 86 ? 30.797 2.986 -12.647 1.00 84.44 86 GLU A N 1
ATOM 664 C CA . GLU A 1 86 ? 30.210 3.710 -11.513 1.00 84.44 86 GLU A CA 1
ATOM 665 C C . GLU A 1 86 ? 30.311 2.908 -10.206 1.00 84.44 86 GLU A C 1
ATOM 667 O O . GLU A 1 86 ? 30.733 3.435 -9.174 1.00 84.44 86 GLU A O 1
ATOM 672 N N . ARG A 1 87 ? 29.964 1.612 -10.237 1.00 82.25 87 ARG A N 1
ATOM 673 C CA . ARG A 1 87 ? 30.088 0.733 -9.063 1.00 82.25 87 ARG A CA 1
ATOM 674 C C . ARG A 1 87 ? 31.529 0.611 -8.588 1.00 82.25 87 ARG A C 1
ATOM 676 O O . ARG A 1 87 ? 31.761 0.631 -7.383 1.00 82.25 87 ARG A O 1
ATOM 683 N N . ASN A 1 88 ? 32.482 0.497 -9.509 1.00 82.81 88 ASN A N 1
ATOM 684 C CA . ASN A 1 88 ? 33.898 0.425 -9.168 1.00 82.81 88 ASN A CA 1
ATOM 685 C C . ASN A 1 88 ? 34.397 1.745 -8.567 1.00 82.81 88 ASN A C 1
ATOM 687 O O . ASN A 1 88 ? 35.074 1.712 -7.546 1.00 82.81 88 ASN A O 1
ATOM 691 N N . ALA A 1 89 ? 33.996 2.897 -9.109 1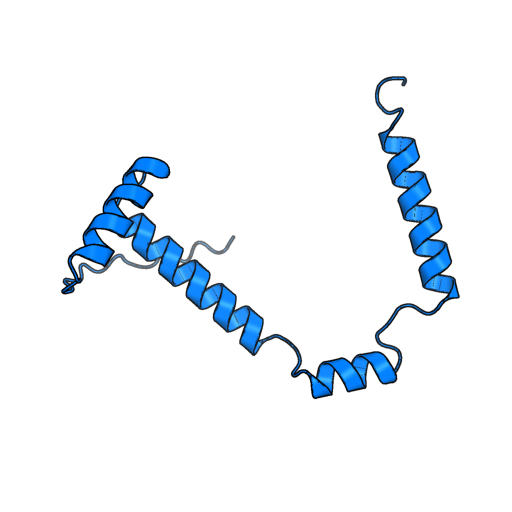.00 80.88 89 ALA A N 1
ATOM 692 C CA . ALA A 1 89 ? 34.328 4.203 -8.535 1.00 80.88 89 ALA A CA 1
ATOM 693 C C . ALA A 1 89 ? 33.768 4.363 -7.109 1.00 80.88 89 ALA A C 1
ATOM 695 O O . ALA A 1 89 ? 34.474 4.784 -6.196 1.00 80.88 89 ALA A O 1
ATOM 696 N N . LYS A 1 90 ? 32.522 3.929 -6.882 1.00 76.19 90 LYS A N 1
ATOM 697 C CA . LYS A 1 90 ? 31.899 3.896 -5.549 1.00 76.19 90 LYS A CA 1
ATOM 698 C C . LYS A 1 90 ? 32.493 2.847 -4.611 1.00 76.19 90 LYS A C 1
ATOM 700 O O . LYS A 1 90 ? 32.201 2.894 -3.426 1.00 76.19 90 LYS A O 1
ATOM 705 N N . LYS A 1 91 ? 33.283 1.888 -5.097 1.00 69.88 91 LYS A N 1
ATOM 706 C CA . LYS A 1 91 ? 33.925 0.862 -4.262 1.00 69.88 91 LYS A CA 1
ATOM 707 C C . LYS A 1 91 ? 35.216 1.363 -3.615 1.00 69.88 91 LYS A C 1
ATOM 709 O O . LYS A 1 91 ? 35.583 0.842 -2.580 1.00 69.88 91 LYS A O 1
ATOM 714 N N . TYR A 1 92 ? 35.871 2.373 -4.179 1.00 61.44 92 TYR A N 1
ATOM 715 C CA . TYR A 1 92 ? 37.126 2.932 -3.654 1.00 61.44 92 TYR A CA 1
ATOM 716 C C . TYR A 1 92 ? 36.948 4.337 -3.060 1.00 61.44 92 TYR A C 1
ATOM 718 O O . TYR A 1 92 ? 37.917 5.056 -2.849 1.00 61.44 92 TYR A O 1
ATOM 726 N N . TRP A 1 93 ? 35.706 4.735 -2.761 1.00 60.97 93 TRP A N 1
ATOM 727 C CA . TRP A 1 93 ? 35.383 6.082 -2.273 1.00 60.97 93 TRP A CA 1
ATOM 728 C C . TRP A 1 93 ? 36.008 6.435 -0.913 1.00 60.97 93 TRP A C 1
ATOM 730 O O . TRP A 1 93 ? 36.038 7.606 -0.558 1.00 60.97 93 TRP A O 1
ATOM 740 N N . TRP A 1 94 ? 36.485 5.439 -0.158 1.00 58.47 94 TRP A N 1
ATOM 741 C CA . TRP A 1 94 ? 37.192 5.606 1.118 1.00 58.47 94 TRP A CA 1
ATOM 742 C C . TRP A 1 94 ? 38.727 5.589 0.987 1.00 58.47 94 TRP A C 1
ATOM 744 O O . TRP A 1 94 ? 39.415 5.717 1.995 1.00 58.47 94 TRP A O 1
ATOM 754 N N . GLU A 1 95 ? 39.274 5.374 -0.216 1.00 59.31 95 GLU A N 1
ATOM 755 C CA . GLU A 1 95 ? 40.724 5.408 -0.495 1.00 59.31 95 GLU A CA 1
ATOM 756 C C . GLU A 1 95 ? 41.176 6.747 -1.111 1.00 59.31 95 GLU A C 1
ATOM 758 O O . GLU A 1 95 ? 42.348 6.908 -1.447 1.00 59.31 95 GLU A O 1
ATOM 763 N N . SER A 1 96 ? 40.250 7.700 -1.265 1.00 54.97 96 SER A N 1
ATOM 764 C CA . SER A 1 96 ? 40.470 9.080 -1.735 1.00 54.97 96 SER A CA 1
ATOM 765 C C . SER A 1 96 ? 40.225 10.069 -0.602 1.00 54.97 96 SER A C 1
ATOM 767 O O . SER A 1 96 ? 40.968 11.071 -0.532 1.00 54.97 96 SER A O 1
#

pLDDT: mean 85.62, std 13.04, range [38.16, 98.19]

Foldseek 3Di:
DDPPVDDDDDDDDDDDPVLVVVLVVVCVVVVHDSVVVVVVVVVVVVVVVVCVVPDDDPVRVVVCVVVPVDDDPVRVVVVVVVVVVVVVCVVCVVVD